Protein AF-A0A3C1CGU2-F1 (afdb_monomer)

Sequence (68 aa):
MANIKSQIKRNRQNERRRLRNKSVRSEMRTRTKRAVAATEAGDEGAPVLLQAAIRRIDSAAAKGVIHK

pLDDT: mean 94.33, std 4.61, range [68.12, 97.81]

Radius of gyration: 17.15 Å; Cα contacts (8 Å, |Δi|>4): 36; chains: 1; bounding box: 43×18×45 Å

Foldseek 3Di:
DDPDPVVVVVVVVVVVVVVVLVVLVVVLVVLVVVLVVCVVVVHPCSVVSVVVSVVSVVVCCVVVSDPD

Nearest PDB structures (foldseek):
  7p7r-assembly1_u  TM=9.747E-01  e=2.755E-03  Enterococcus faecalis V583
  8uu6-assembly1_t  TM=9.567E-01  e=5.813E-03  Listeria innocua
  6w6p-assembly1_t  TM=9.471E-01  e=4.140E-03  Enterococcus faecalis OG1RF
  3ok8-assembly1_B  TM=9.456E-01  e=9.485E+00  Mus musculus

Structure (mmCIF, N/CA/C/O backbone):
data_AF-A0A3C1CGU2-F1
#
_entry.id   AF-A0A3C1CGU2-F1
#
loop_
_atom_site.group_PDB
_atom_site.id
_atom_site.type_symbol
_atom_site.label_atom_id
_atom_site.label_alt_id
_atom_site.label_comp_id
_atom_site.label_asym_id
_atom_site.label_entity_id
_atom_site.label_seq_id
_atom_site.pdbx_PDB_ins_code
_atom_site.Cartn_x
_atom_site.Cartn_y
_atom_site.Cartn_z
_atom_site.occupancy
_atom_site.B_iso_or_equiv
_atom_site.auth_seq_id
_atom_site.auth_comp_id
_atom_site.auth_asym_id
_atom_site.auth_atom_id
_atom_site.pdbx_PDB_model_num
ATOM 1 N N . MET A 1 1 ? 25.818 5.104 -12.821 1.00 68.12 1 MET A N 1
ATOM 2 C CA . MET A 1 1 ? 25.193 5.346 -14.142 1.00 68.12 1 MET A CA 1
ATOM 3 C C . MET A 1 1 ? 24.952 3.991 -14.796 1.00 68.12 1 MET A C 1
ATOM 5 O O . MET A 1 1 ? 25.810 3.129 -14.667 1.00 68.12 1 MET A O 1
ATOM 9 N N . ALA A 1 2 ? 23.780 3.740 -15.384 1.00 78.88 2 ALA A N 1
ATOM 10 C CA . ALA A 1 2 ? 23.540 2.484 -16.097 1.00 78.88 2 ALA A CA 1
ATOM 11 C C . ALA A 1 2 ? 23.939 2.673 -17.561 1.00 78.88 2 ALA A C 1
ATOM 13 O O . ALA A 1 2 ? 23.308 3.466 -18.248 1.00 78.88 2 ALA A O 1
ATOM 14 N N . ASN A 1 3 ? 24.960 1.957 -18.027 1.00 90.31 3 ASN A N 1
ATOM 15 C CA . ASN A 1 3 ? 25.498 2.153 -19.381 1.00 90.31 3 ASN A CA 1
ATOM 16 C C . ASN A 1 3 ? 24.811 1.244 -20.420 1.00 90.31 3 ASN A C 1
ATOM 18 O O . ASN A 1 3 ? 24.840 1.509 -21.617 1.00 90.31 3 ASN A O 1
ATOM 22 N N . ILE A 1 4 ? 24.124 0.194 -19.962 1.00 95.50 4 ILE A N 1
ATOM 23 C CA . ILE A 1 4 ? 23.384 -0.744 -20.812 1.00 95.50 4 ILE A CA 1
ATOM 24 C C . ILE A 1 4 ? 21.948 -0.233 -21.009 1.00 95.50 4 ILE A C 1
ATOM 26 O O . ILE A 1 4 ? 21.241 0.048 -20.036 1.00 95.50 4 ILE A O 1
ATOM 30 N N . LYS A 1 5 ? 21.470 -0.167 -22.263 1.00 95.00 5 LYS A N 1
ATOM 31 C CA . LYS A 1 5 ? 20.118 0.330 -22.614 1.00 95.00 5 LYS A CA 1
ATOM 32 C C . LYS A 1 5 ? 18.996 -0.373 -21.834 1.00 95.00 5 LYS A C 1
ATOM 34 O O . LYS A 1 5 ? 18.053 0.275 -21.369 1.00 95.00 5 LYS A O 1
ATOM 39 N N . SER A 1 6 ? 19.100 -1.691 -21.656 1.00 96.44 6 SER A N 1
ATOM 40 C CA . SER A 1 6 ? 18.141 -2.485 -20.876 1.00 96.44 6 SER A CA 1
ATOM 41 C C . SER A 1 6 ? 18.115 -2.063 -19.404 1.00 96.44 6 SER A C 1
ATOM 43 O O . SER A 1 6 ? 17.037 -1.922 -18.824 1.00 96.44 6 SER A O 1
ATOM 45 N N . GLN A 1 7 ? 19.275 -1.761 -18.822 1.00 96.25 7 GLN A N 1
ATOM 46 C CA . GLN A 1 7 ? 19.397 -1.329 -17.435 1.00 96.25 7 GLN A CA 1
ATOM 47 C C . GLN A 1 7 ? 18.839 0.084 -17.222 1.00 96.25 7 GLN A C 1
ATOM 49 O O . GLN A 1 7 ? 18.113 0.316 -16.257 1.00 96.25 7 GLN A O 1
ATOM 54 N N . ILE A 1 8 ? 19.057 1.011 -18.164 1.00 95.69 8 ILE A N 1
ATOM 55 C CA . ILE A 1 8 ? 18.416 2.341 -18.143 1.00 95.69 8 ILE A CA 1
ATOM 56 C C . ILE A 1 8 ? 16.884 2.199 -18.150 1.00 95.69 8 ILE A C 1
ATOM 58 O O . ILE 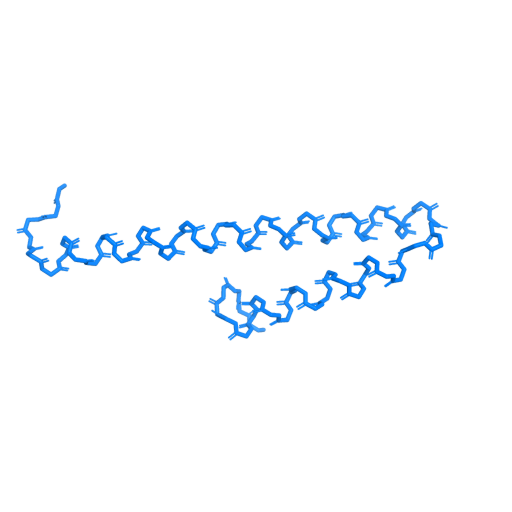A 1 8 ? 16.172 2.891 -17.416 1.00 95.69 8 ILE A O 1
ATOM 62 N N . LYS A 1 9 ? 16.341 1.274 -18.955 1.00 96.19 9 LYS A N 1
ATOM 63 C CA . LYS A 1 9 ? 14.901 0.963 -18.961 1.00 96.19 9 LYS A CA 1
ATOM 64 C C . LYS A 1 9 ? 14.439 0.388 -17.617 1.00 96.19 9 LYS A C 1
ATOM 66 O O . LYS A 1 9 ? 13.416 0.841 -17.103 1.00 96.19 9 LYS A O 1
ATOM 71 N N . ARG A 1 10 ? 15.181 -0.556 -17.030 1.00 96.88 10 ARG A N 1
ATOM 72 C CA . ARG A 1 10 ? 14.863 -1.133 -15.713 1.00 96.88 10 ARG A CA 1
ATOM 73 C C . ARG A 1 10 ? 14.866 -0.080 -14.609 1.00 96.88 10 ARG A 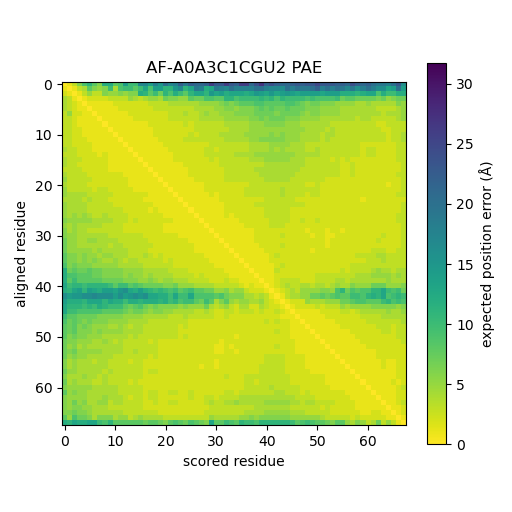C 1
ATOM 75 O O . ARG A 1 10 ? 13.898 -0.025 -13.859 1.00 96.88 10 ARG A O 1
ATOM 82 N N . ASN A 1 11 ? 15.852 0.814 -14.571 1.00 96.69 11 ASN A N 1
ATOM 83 C CA . ASN A 1 11 ? 15.905 1.903 -13.590 1.00 96.69 11 ASN A CA 1
ATOM 84 C C . ASN A 1 11 ? 14.650 2.789 -13.652 1.00 96.69 11 ASN A C 1
ATOM 86 O O . ASN A 1 11 ? 14.018 3.032 -12.625 1.00 96.69 11 ASN A O 1
ATOM 90 N N . ARG A 1 12 ? 14.216 3.186 -14.858 1.00 95.88 12 ARG A N 1
ATOM 91 C CA . ARG A 1 12 ? 12.975 3.965 -15.047 1.00 95.88 12 ARG A CA 1
ATOM 92 C C . ARG A 1 12 ? 11.727 3.219 -14.563 1.00 95.88 12 ARG A C 1
ATOM 94 O O . ARG A 1 12 ? 10.843 3.816 -13.953 1.00 95.88 12 ARG A O 1
ATOM 101 N N . GLN A 1 13 ? 11.633 1.918 -14.835 1.00 97.44 13 GLN A N 1
ATOM 102 C CA . GLN A 1 13 ? 10.506 1.091 -14.386 1.00 97.44 13 GLN A CA 1
ATOM 103 C C . GLN A 1 13 ? 10.497 0.910 -12.865 1.00 97.44 13 GLN A C 1
ATOM 105 O O . GLN A 1 13 ? 9.439 1.003 -12.239 1.00 97.44 13 GLN A O 1
ATOM 110 N N . ASN A 1 14 ? 11.667 0.669 -12.277 1.00 97.25 14 ASN A N 1
ATOM 111 C CA . ASN A 1 14 ? 11.835 0.478 -10.844 1.00 97.25 14 ASN A CA 1
ATOM 112 C C . ASN A 1 14 ? 11.453 1.738 -10.077 1.00 97.25 14 ASN A C 1
ATOM 114 O O . ASN A 1 14 ? 10.733 1.633 -9.090 1.00 97.25 14 ASN A O 1
ATOM 118 N N . GLU A 1 15 ? 11.834 2.917 -10.569 1.00 97.25 15 GLU A N 1
ATOM 119 C CA . GLU A 1 15 ? 11.478 4.182 -9.927 1.00 97.25 15 GLU A CA 1
ATOM 120 C C . GLU A 1 15 ? 9.960 4.394 -9.874 1.00 97.25 15 GLU A C 1
ATOM 122 O O . GLU A 1 15 ? 9.393 4.657 -8.813 1.00 97.25 15 GLU A O 1
ATOM 127 N N . ARG A 1 16 ? 9.266 4.160 -10.994 1.00 96.81 16 ARG A N 1
ATOM 128 C CA . ARG A 1 16 ? 7.796 4.239 -11.048 1.00 96.81 16 ARG A CA 1
ATOM 129 C C . ARG A 1 16 ? 7.136 3.277 -10.058 1.00 96.81 16 ARG A C 1
ATOM 131 O O . ARG A 1 16 ? 6.210 3.653 -9.339 1.00 96.81 16 ARG A O 1
ATOM 138 N N . ARG A 1 17 ? 7.625 2.033 -9.990 1.00 96.81 17 ARG A N 1
ATOM 139 C CA . ARG A 1 17 ? 7.133 1.023 -9.038 1.00 96.81 17 ARG A CA 1
ATOM 140 C C . ARG A 1 17 ? 7.426 1.421 -7.590 1.00 96.81 17 ARG A C 1
ATOM 142 O O . ARG A 1 17 ? 6.554 1.265 -6.739 1.00 96.81 17 ARG A O 1
ATOM 149 N N . ARG A 1 18 ? 8.615 1.968 -7.317 1.00 97.38 18 ARG A N 1
ATOM 150 C CA . ARG A 1 18 ? 9.045 2.435 -5.994 1.00 97.38 18 ARG A CA 1
ATOM 151 C C . ARG A 1 18 ? 8.116 3.522 -5.472 1.00 97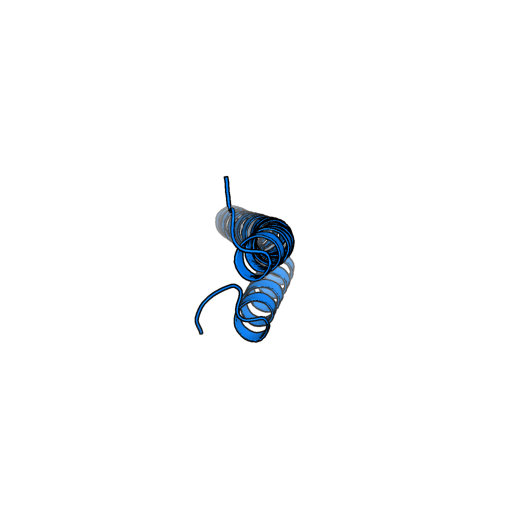.38 18 ARG A C 1
ATOM 153 O O . ARG A 1 18 ? 7.608 3.381 -4.365 1.00 97.38 18 ARG A O 1
ATOM 160 N N . LEU A 1 19 ? 7.852 4.558 -6.269 1.00 97.06 19 LEU A N 1
ATOM 161 C CA . LEU A 1 19 ? 6.977 5.670 -5.881 1.00 97.06 19 LEU A CA 1
ATOM 162 C C . LEU A 1 19 ? 5.546 5.195 -5.598 1.00 97.06 19 LEU A C 1
ATOM 164 O O . LEU A 1 19 ? 4.993 5.505 -4.540 1.00 97.06 19 LEU A O 1
ATOM 168 N N . ARG A 1 20 ? 4.984 4.357 -6.481 1.00 95.44 20 ARG A N 1
ATOM 169 C CA . ARG A 1 20 ? 3.659 3.750 -6.279 1.00 95.44 20 ARG A CA 1
ATOM 170 C C . ARG A 1 20 ? 3.598 2.954 -4.974 1.00 95.44 20 ARG A C 1
ATOM 172 O O . ARG A 1 20 ? 2.693 3.142 -4.167 1.00 95.44 20 ARG A O 1
ATOM 179 N N . ASN A 1 21 ? 4.567 2.069 -4.752 1.00 96.88 21 ASN A N 1
ATOM 180 C CA . ASN A 1 21 ? 4.581 1.198 -3.579 1.00 96.88 21 ASN A CA 1
ATOM 181 C C . ASN A 1 21 ? 4.847 1.983 -2.285 1.00 96.88 21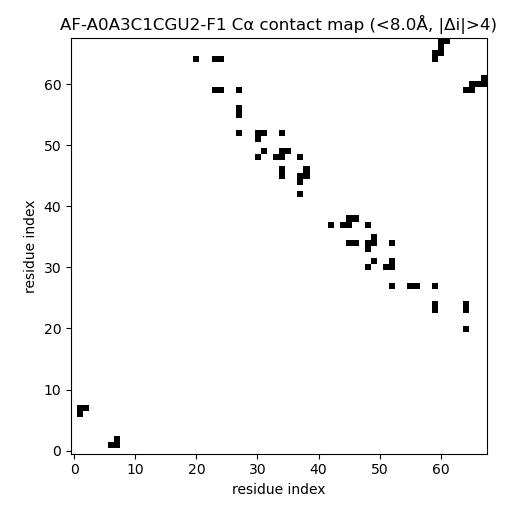 ASN A C 1
ATOM 183 O O . ASN A 1 21 ? 4.281 1.643 -1.248 1.00 96.88 21 ASN A O 1
ATOM 187 N N . LYS A 1 22 ? 5.651 3.054 -2.341 1.00 97.25 22 LYS A N 1
ATOM 188 C CA . LYS A 1 22 ? 5.884 3.966 -1.212 1.00 97.25 22 LYS A CA 1
ATOM 189 C C . LYS A 1 22 ? 4.577 4.608 -0.747 1.00 97.25 22 LYS A C 1
ATOM 191 O O . LYS A 1 22 ? 4.276 4.546 0.442 1.00 97.25 22 LYS A O 1
ATOM 196 N N . SER A 1 23 ? 3.792 5.162 -1.674 1.00 95.44 23 SER A N 1
ATOM 197 C CA . SER A 1 23 ? 2.481 5.754 -1.369 1.00 95.44 23 SER A CA 1
ATOM 198 C C . SER A 1 23 ? 1.537 4.731 -0.726 1.00 95.44 23 SER A C 1
ATOM 200 O O . SER A 1 23 ? 1.019 4.978 0.362 1.00 95.44 23 SER A O 1
ATOM 202 N N . VAL A 1 24 ? 1.413 3.538 -1.322 1.00 96.38 24 VAL A N 1
ATOM 203 C CA . VAL A 1 24 ? 0.554 2.460 -0.801 1.00 96.38 24 VAL A CA 1
ATOM 204 C C . VAL A 1 24 ? 0.951 2.047 0.620 1.00 96.38 24 VAL A C 1
ATOM 206 O O . VAL A 1 24 ? 0.085 1.937 1.485 1.00 96.38 24 VAL A O 1
ATOM 209 N N . ARG A 1 25 ? 2.249 1.832 0.883 1.00 95.81 25 ARG A N 1
ATOM 210 C CA . ARG A 1 25 ? 2.727 1.451 2.225 1.00 95.81 25 ARG A CA 1
ATOM 211 C C . ARG A 1 25 ? 2.499 2.555 3.249 1.00 95.81 25 ARG A C 1
ATOM 213 O O . ARG A 1 25 ? 2.154 2.248 4.386 1.00 95.81 25 ARG A O 1
ATOM 220 N N . SER A 1 26 ? 2.707 3.813 2.861 1.00 97.38 26 SER A N 1
ATOM 221 C CA . SER A 1 26 ? 2.492 4.955 3.751 1.00 97.38 26 SER A CA 1
ATOM 222 C C . SER A 1 26 ? 1.027 5.049 4.161 1.00 97.38 26 SER A C 1
ATOM 224 O O . SER A 1 26 ? 0.725 5.078 5.347 1.00 97.38 26 SER A O 1
ATOM 226 N N . GLU A 1 27 ? 0.118 5.024 3.186 1.00 96.06 27 GLU A N 1
ATOM 227 C CA . GLU A 1 27 ? -1.326 5.093 3.418 1.00 96.06 27 GLU A CA 1
ATOM 228 C C . GLU A 1 27 ? -1.820 3.942 4.302 1.00 96.06 27 GLU A C 1
ATOM 230 O O . GLU A 1 27 ? -2.572 4.166 5.249 1.00 96.06 27 GLU A O 1
ATOM 235 N N . MET A 1 28 ? -1.361 2.717 4.023 1.00 96.12 28 MET A N 1
ATOM 236 C CA . MET A 1 28 ? -1.675 1.533 4.823 1.00 96.12 28 MET A CA 1
ATOM 237 C C . MET A 1 28 ? -1.260 1.729 6.285 1.00 96.12 28 MET A C 1
ATOM 239 O O . MET A 1 28 ? -2.103 1.624 7.169 1.00 96.12 28 MET A O 1
ATOM 243 N N . ARG A 1 29 ? 0.005 2.097 6.540 1.00 96.31 29 ARG A N 1
ATOM 244 C CA . ARG A 1 29 ? 0.514 2.342 7.901 1.00 96.31 29 ARG A CA 1
ATOM 245 C C . ARG A 1 29 ? -0.269 3.436 8.622 1.00 96.31 29 ARG A C 1
ATOM 247 O O . ARG A 1 29 ? -0.581 3.283 9.799 1.00 96.31 29 ARG A O 1
ATOM 254 N N . THR A 1 30 ? -0.608 4.521 7.926 1.00 97.81 30 THR A N 1
ATOM 255 C CA . THR A 1 30 ? -1.402 5.613 8.501 1.00 97.81 30 THR A CA 1
ATOM 256 C C . THR A 1 30 ? -2.795 5.140 8.910 1.00 97.81 30 THR A C 1
ATOM 258 O O . THR A 1 30 ? -3.229 5.456 10.015 1.00 97.81 30 THR A O 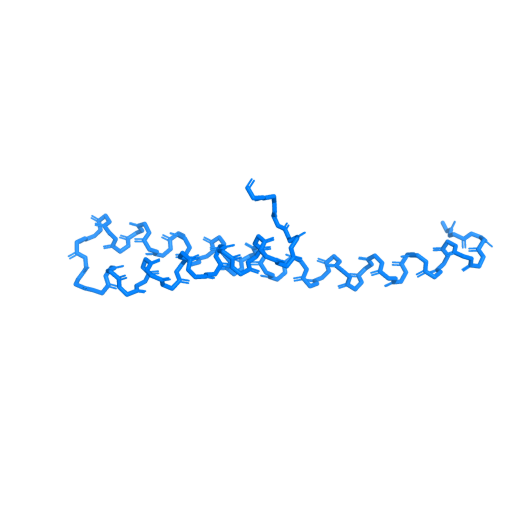1
ATOM 261 N N . ARG A 1 31 ? -3.492 4.372 8.061 1.00 95.88 31 ARG A N 1
ATOM 262 C CA . ARG A 1 31 ? -4.820 3.835 8.401 1.00 95.88 31 ARG A CA 1
ATOM 263 C C . ARG A 1 31 ? -4.765 2.853 9.563 1.00 95.88 31 ARG A C 1
ATOM 265 O O . ARG A 1 31 ? -5.582 2.973 10.465 1.00 95.88 31 ARG A O 1
ATOM 272 N N . THR A 1 32 ? -3.779 1.957 9.581 1.00 95.75 32 THR A N 1
ATOM 273 C CA . THR A 1 32 ? -3.574 1.035 10.705 1.00 95.75 32 THR A CA 1
ATOM 274 C C . THR A 1 32 ? -3.349 1.799 12.007 1.00 95.75 32 THR A C 1
ATOM 276 O O . THR A 1 32 ? -4.030 1.528 12.987 1.00 95.75 32 THR A O 1
ATOM 279 N N . LYS A 1 33 ? -2.472 2.815 12.012 1.00 96.75 33 LYS A N 1
ATOM 280 C CA . LYS A 1 33 ? -2.222 3.629 13.211 1.00 96.75 33 LYS A CA 1
ATOM 281 C C . LYS A 1 33 ? -3.488 4.338 13.705 1.00 96.75 33 LYS A C 1
ATOM 283 O O . LYS A 1 33 ? -3.728 4.373 14.903 1.00 96.75 33 LYS A O 1
ATOM 288 N N . ARG A 1 34 ? -4.293 4.894 12.792 1.00 94.75 34 ARG A N 1
ATOM 289 C CA . ARG A 1 34 ? -5.562 5.556 13.141 1.00 94.75 34 ARG A CA 1
ATOM 290 C C . ARG A 1 34 ? -6.581 4.585 13.728 1.00 94.75 34 ARG A C 1
ATOM 292 O O . ARG A 1 34 ? -7.231 4.936 14.699 1.00 94.75 34 ARG A O 1
ATOM 299 N N . ALA A 1 35 ? -6.704 3.387 13.158 1.00 94.75 35 ALA A N 1
ATOM 300 C CA . ALA A 1 35 ? -7.613 2.367 13.671 1.00 94.75 35 ALA A CA 1
ATOM 301 C C . ALA A 1 35 ? -7.214 1.909 15.082 1.00 94.75 35 ALA A C 1
ATOM 303 O O . ALA A 1 35 ? -8.074 1.825 15.951 1.00 94.75 35 ALA A O 1
ATOM 304 N N . VAL A 1 36 ? -5.917 1.680 15.325 1.00 95.06 36 VAL A N 1
ATOM 305 C CA . VAL A 1 36 ? -5.400 1.326 16.659 1.00 95.06 36 VAL A CA 1
ATOM 306 C C . VAL A 1 36 ? -5.688 2.441 17.662 1.00 95.06 36 VAL A C 1
ATOM 308 O O . VAL A 1 36 ? -6.319 2.179 18.676 1.00 95.06 36 VAL A O 1
ATOM 311 N N . ALA A 1 37 ? -5.334 3.688 17.336 1.00 95.62 37 ALA A N 1
ATOM 312 C CA . ALA A 1 37 ? -5.561 4.824 18.229 1.00 95.62 37 ALA A CA 1
ATOM 313 C C . ALA A 1 37 ? -7.051 5.039 18.560 1.00 95.62 37 ALA A C 1
ATOM 315 O O . ALA A 1 37 ? -7.387 5.265 19.715 1.00 95.62 37 ALA A O 1
ATOM 316 N N . ALA A 1 38 ? -7.945 4.925 17.572 1.00 93.50 38 ALA A N 1
ATOM 317 C CA . ALA A 1 38 ? -9.390 5.040 17.794 1.00 93.50 38 ALA A CA 1
ATOM 318 C C . ALA A 1 38 ? -9.938 3.897 18.667 1.00 93.50 38 ALA A C 1
ATOM 320 O O . ALA A 1 38 ? -10.836 4.102 19.477 1.00 93.50 38 ALA A O 1
ATOM 321 N N . THR A 1 39 ? -9.379 2.691 18.522 1.00 92.94 39 THR A N 1
ATOM 322 C CA . THR A 1 39 ? -9.758 1.533 19.346 1.00 92.94 39 THR A CA 1
ATOM 323 C C . THR A 1 39 ? -9.298 1.717 20.793 1.00 92.94 39 THR A C 1
ATOM 325 O O . THR A 1 39 ? -10.062 1.447 21.711 1.00 92.94 39 THR A O 1
ATOM 328 N N . GLU A 1 40 ? -8.076 2.214 21.003 1.00 93.44 40 GLU A N 1
ATOM 329 C CA . GLU A 1 40 ? -7.535 2.524 22.335 1.00 93.44 40 GLU A CA 1
ATOM 330 C C . GLU A 1 40 ? -8.300 3.664 23.023 1.00 93.44 40 GLU A C 1
ATOM 332 O O . GLU A 1 40 ? -8.479 3.635 24.237 1.00 93.44 40 GLU A O 1
ATOM 337 N N . ALA A 1 41 ? -8.779 4.644 22.253 1.00 93.31 41 ALA A N 1
ATOM 338 C CA . ALA A 1 41 ? -9.575 5.763 22.753 1.00 93.31 41 ALA A CA 1
ATOM 339 C C . ALA A 1 41 ? -11.044 5.403 23.052 1.00 93.31 41 ALA A C 1
ATOM 341 O O . ALA A 1 41 ? -11.740 6.192 23.685 1.00 93.31 41 ALA A O 1
ATOM 342 N N . GLY A 1 42 ? -11.523 4.232 22.615 1.00 89.12 42 GLY A N 1
ATOM 343 C CA . GLY A 1 42 ? -12.926 3.837 22.765 1.00 89.12 42 GLY A CA 1
ATOM 344 C C . GLY A 1 42 ? -13.888 4.606 21.851 1.00 89.12 42 GLY A C 1
ATOM 345 O O . GLY A 1 42 ? -15.066 4.726 22.175 1.00 89.12 42 GLY A O 1
ATOM 346 N N . ASP A 1 43 ? -13.405 5.127 20.717 1.00 90.31 43 ASP A N 1
ATOM 347 C CA . ASP A 1 43 ? -14.228 5.889 19.775 1.00 90.31 43 ASP A CA 1
ATOM 348 C C . ASP A 1 43 ? -15.290 4.996 19.107 1.00 90.31 43 ASP A C 1
ATOM 350 O O . ASP A 1 43 ? -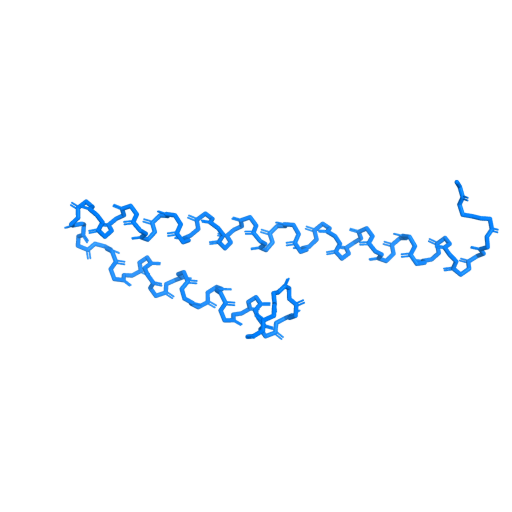14.976 3.946 18.540 1.00 90.31 43 ASP A O 1
ATOM 354 N N . GLU A 1 44 ? -16.537 5.469 19.025 1.00 87.81 44 GLU A N 1
ATOM 355 C CA . GLU A 1 44 ? -17.626 4.771 18.313 1.00 87.81 44 GLU A CA 1
ATOM 356 C C . GLU A 1 44 ? -17.320 4.551 16.817 1.00 87.81 44 GLU A C 1
ATOM 358 O O . GLU A 1 44 ? -17.825 3.620 16.188 1.00 87.81 44 GLU A O 1
ATOM 363 N N . GLY A 1 45 ? -16.449 5.385 16.237 1.00 90.88 45 GLY A N 1
ATOM 364 C CA . GLY A 1 45 ? -15.985 5.275 14.851 1.00 90.88 45 GLY A CA 1
ATOM 365 C C . GLY A 1 45 ? -14.883 4.232 14.616 1.00 90.88 45 GLY A C 1
ATOM 366 O O . GLY A 1 45 ? -14.528 3.970 13.459 1.00 90.88 45 GLY A O 1
ATOM 367 N N . ALA A 1 46 ? -14.333 3.619 15.670 1.00 90.88 46 ALA A N 1
ATOM 368 C CA . ALA A 1 46 ? -13.246 2.645 15.568 1.00 90.88 46 ALA A CA 1
ATOM 369 C C . ALA A 1 46 ? -13.552 1.456 14.627 1.00 90.88 46 ALA A C 1
ATOM 371 O O . ALA A 1 46 ? -12.684 1.125 13.809 1.00 90.88 46 ALA A O 1
ATOM 372 N N . PRO A 1 47 ? -14.764 0.857 14.615 1.00 93.69 47 PRO A N 1
ATOM 373 C CA . PRO A 1 47 ? -15.082 -0.257 13.718 1.00 93.69 47 PRO A CA 1
ATOM 374 C C . PRO A 1 47 ? -14.975 0.108 12.231 1.00 93.69 47 PRO A C 1
ATOM 376 O O . PRO A 1 47 ? -14.480 -0.680 11.422 1.00 93.69 47 PRO A O 1
ATOM 379 N N . VAL A 1 48 ? -15.386 1.324 11.857 1.00 94.75 48 VAL A N 1
ATOM 380 C CA . VAL A 1 48 ? -15.328 1.803 10.466 1.00 94.75 48 VAL A CA 1
ATOM 381 C C . VAL A 1 48 ? -13.877 2.018 10.032 1.00 94.75 48 VAL A C 1
ATOM 383 O O . VAL A 1 48 ? -13.473 1.604 8.941 1.00 94.75 48 VAL A O 1
ATOM 386 N N . LEU A 1 49 ? -13.066 2.627 10.901 1.00 93.88 49 LEU A N 1
ATOM 387 C CA . LEU A 1 49 ? -11.638 2.837 10.652 1.00 93.88 49 LEU A CA 1
ATOM 388 C C . LEU A 1 49 ? -10.881 1.511 10.539 1.00 93.88 49 LEU A C 1
ATOM 390 O O . LEU A 1 49 ? -10.021 1.369 9.663 1.00 93.88 49 LEU A O 1
ATOM 394 N N . LEU A 1 50 ? -11.234 0.533 11.373 1.00 94.56 50 LEU A N 1
ATOM 395 C CA . LEU A 1 50 ? -10.676 -0.812 11.334 1.00 94.56 50 LEU A CA 1
ATOM 396 C C . LEU A 1 50 ? -10.998 -1.514 10.010 1.00 94.56 50 LEU A C 1
ATOM 398 O O . LEU A 1 50 ? -10.080 -1.983 9.334 1.00 94.56 50 LEU A O 1
ATOM 402 N N . GLN A 1 51 ? -12.264 -1.520 9.577 1.00 95.88 51 GLN A N 1
ATOM 403 C CA . GLN A 1 51 ? -12.644 -2.107 8.286 1.00 95.88 51 GLN A CA 1
ATOM 404 C C . GLN A 1 51 ? -11.908 -1.446 7.111 1.00 95.88 51 GLN A C 1
ATOM 406 O O . GLN A 1 51 ? -11.417 -2.130 6.207 1.00 95.88 51 GLN A O 1
ATOM 411 N N . ALA A 1 52 ? -11.771 -0.117 7.129 1.00 95.12 52 ALA A N 1
ATOM 412 C CA . ALA A 1 52 ? -11.034 0.610 6.099 1.00 95.12 52 ALA A CA 1
ATOM 413 C C . ALA A 1 52 ? -9.533 0.259 6.084 1.00 95.12 52 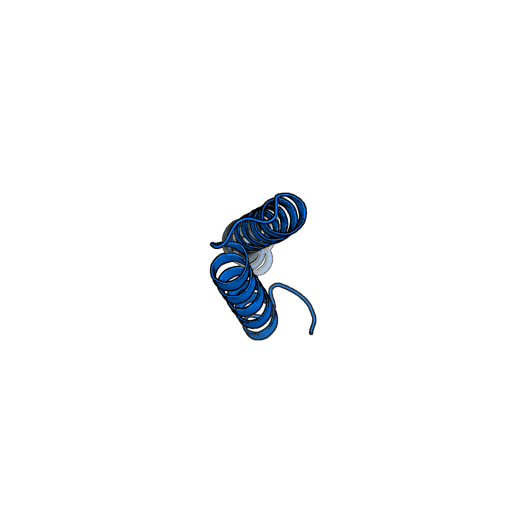ALA A C 1
ATOM 415 O O . ALA A 1 52 ? -8.920 0.196 5.009 1.00 95.12 52 ALA A O 1
ATOM 416 N N . ALA A 1 53 ? -8.932 0.028 7.255 1.00 96.12 53 ALA A N 1
ATOM 417 C CA . ALA A 1 53 ? -7.547 -0.414 7.375 1.00 96.12 53 ALA A CA 1
ATOM 418 C C . ALA A 1 53 ? -7.362 -1.841 6.831 1.00 96.12 53 ALA A C 1
ATOM 420 O O . ALA A 1 53 ? -6.491 -2.040 5.981 1.00 96.12 53 ALA A O 1
ATOM 421 N N . ILE A 1 54 ? -8.219 -2.789 7.229 1.00 95.94 54 ILE A N 1
ATOM 422 C CA . ILE A 1 54 ? -8.199 -4.187 6.760 1.00 95.94 54 ILE A CA 1
ATOM 423 C C . ILE A 1 54 ? -8.311 -4.239 5.235 1.00 95.94 54 ILE A C 1
ATOM 425 O O . ILE A 1 54 ? -7.406 -4.728 4.558 1.00 95.94 54 ILE A O 1
ATOM 429 N N . ARG A 1 55 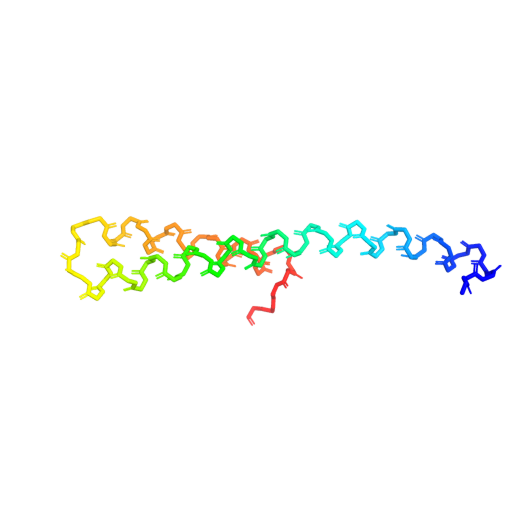? -9.334 -3.587 4.665 1.00 96.38 55 ARG A N 1
ATOM 430 C CA . ARG A 1 55 ? -9.531 -3.527 3.208 1.00 96.38 55 ARG A CA 1
ATOM 431 C C . ARG A 1 55 ? -8.296 -2.999 2.477 1.00 96.38 55 ARG A C 1
ATOM 433 O O . ARG A 1 55 ? -7.987 -3.429 1.358 1.00 96.38 55 ARG A O 1
ATOM 440 N N . ARG A 1 56 ? -7.585 -2.034 3.075 1.00 96.62 56 ARG A N 1
ATOM 441 C CA . ARG A 1 56 ? -6.379 -1.466 2.468 1.00 96.62 56 ARG A CA 1
ATOM 442 C C . ARG A 1 56 ? -5.195 -2.429 2.510 1.00 96.62 56 ARG A C 1
ATOM 444 O O . ARG A 1 56 ? -4.452 -2.456 1.524 1.00 96.62 56 ARG A O 1
ATOM 451 N N . ILE A 1 57 ? -5.039 -3.180 3.599 1.00 95.56 57 ILE A N 1
ATOM 452 C CA . ILE A 1 57 ? -4.014 -4.219 3.771 1.00 95.56 57 ILE A CA 1
ATOM 453 C C . ILE A 1 57 ? -4.228 -5.327 2.735 1.00 95.56 57 ILE A C 1
ATOM 455 O O . ILE A 1 57 ? -3.324 -5.588 1.940 1.00 95.56 57 ILE A O 1
ATOM 459 N N . ASP A 1 58 ? -5.446 -5.858 2.625 1.00 96.50 58 ASP A N 1
ATOM 460 C CA . ASP A 1 58 ? -5.772 -6.921 1.664 1.00 96.50 58 ASP A CA 1
ATOM 461 C C . ASP A 1 58 ? -5.525 -6.475 0.223 1.00 96.50 58 ASP A C 1
ATOM 463 O O . ASP A 1 58 ? -4.903 -7.171 -0.584 1.00 96.50 58 ASP A O 1
ATOM 467 N N . SER A 1 59 ? -5.928 -5.243 -0.097 1.00 95.69 59 SER A N 1
ATOM 468 C CA . SER A 1 59 ? -5.677 -4.649 -1.411 1.00 95.69 59 SER A CA 1
ATOM 469 C C . SER A 1 59 ? -4.183 -4.469 -1.701 1.00 95.69 59 SER A C 1
ATOM 471 O O . SER A 1 59 ? -3.769 -4.509 -2.862 1.00 95.69 59 SER A O 1
ATOM 473 N N . ALA A 1 60 ? -3.360 -4.207 -0.681 1.00 96.12 60 ALA A N 1
ATOM 474 C CA . ALA A 1 60 ? -1.913 -4.088 -0.835 1.00 96.12 60 ALA A CA 1
ATOM 475 C C . ALA A 1 60 ? -1.258 -5.460 -1.059 1.00 96.12 60 ALA A C 1
ATOM 477 O O . ALA A 1 60 ? -0.362 -5.558 -1.904 1.00 96.12 60 ALA A O 1
ATOM 478 N N . ALA A 1 61 ? -1.738 -6.502 -0.375 1.00 96.38 61 ALA A N 1
ATOM 479 C CA . ALA A 1 61 ? -1.293 -7.881 -0.555 1.00 96.38 61 ALA A CA 1
ATOM 480 C C . ALA A 1 61 ? -1.682 -8.424 -1.940 1.00 96.38 61 ALA A C 1
ATOM 482 O O . ALA A 1 61 ? -0.836 -8.927 -2.677 1.00 96.38 61 ALA A O 1
ATOM 483 N N . ALA A 1 62 ? -2.931 -8.212 -2.369 1.00 96.00 62 ALA A N 1
ATOM 484 C CA . ALA A 1 62 ? -3.410 -8.601 -3.697 1.00 96.00 62 ALA A CA 1
ATOM 485 C C . ALA A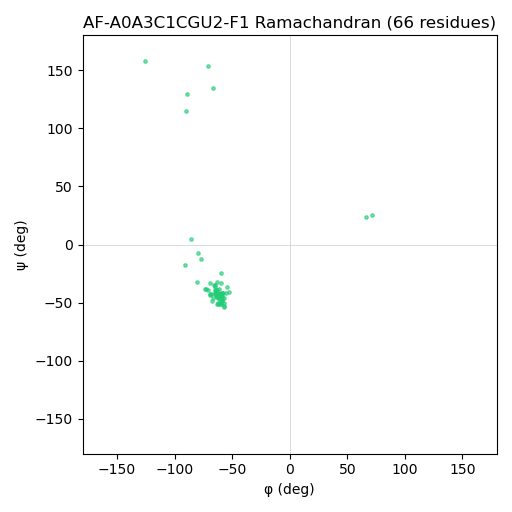 1 62 ? -2.616 -7.937 -4.839 1.00 96.00 62 ALA A C 1
ATOM 487 O O . ALA A 1 62 ? -2.395 -8.541 -5.885 1.00 96.00 62 ALA A O 1
ATOM 488 N N . LYS A 1 63 ? -2.139 -6.700 -4.633 1.00 93.50 63 LYS A N 1
ATOM 489 C CA . LYS A 1 63 ? -1.308 -5.959 -5.602 1.00 93.50 63 LYS A CA 1
ATOM 490 C C . LYS A 1 63 ? 0.195 -6.269 -5.493 1.00 93.50 63 LYS A C 1
ATOM 492 O O . LYS A 1 63 ? 0.986 -5.614 -6.179 1.00 93.50 63 LYS A O 1
ATOM 497 N N . GLY A 1 64 ? 0.594 -7.210 -4.632 1.00 95.12 64 GLY A N 1
ATOM 498 C CA . GLY A 1 64 ? 1.986 -7.623 -4.426 1.00 95.12 64 GLY A CA 1
ATOM 499 C C . GLY A 1 64 ? 2.879 -6.536 -3.821 1.00 95.12 64 GLY A C 1
ATOM 500 O O . GLY A 1 64 ? 4.086 -6.517 -4.056 1.00 95.12 64 GLY A O 1
ATOM 501 N N . VAL A 1 65 ? 2.299 -5.567 -3.104 1.00 95.19 65 VAL A N 1
ATOM 502 C CA . VAL A 1 65 ? 3.072 -4.515 -2.418 1.00 95.19 65 VAL A CA 1
ATOM 503 C C . VAL A 1 65 ? 3.639 -5.027 -1.091 1.00 95.19 65 VAL A C 1
ATOM 505 O O . VAL A 1 65 ? 4.727 -4.595 -0.691 1.00 95.19 65 VAL A O 1
ATOM 508 N N . ILE A 1 66 ? 2.899 -5.932 -0.447 1.00 93.94 66 ILE A N 1
ATOM 509 C CA . ILE A 1 66 ? 3.283 -6.722 0.726 1.00 93.94 66 ILE A CA 1
ATOM 510 C C . ILE A 1 66 ? 3.064 -8.208 0.414 1.00 93.94 66 ILE A C 1
ATOM 512 O O . ILE A 1 66 ? 2.304 -8.535 -0.500 1.00 93.94 66 ILE A O 1
ATOM 516 N N . HIS A 1 67 ? 3.749 -9.085 1.147 1.00 94.00 67 HIS A N 1
ATOM 517 C CA . HIS A 1 67 ? 3.498 -10.524 1.086 1.00 94.00 67 HIS A CA 1
ATOM 518 C C . HIS A 1 67 ? 2.151 -10.850 1.750 1.00 94.00 67 HIS A C 1
ATOM 520 O O . HIS A 1 67 ? 1.688 -10.073 2.588 1.00 94.00 67 HIS A O 1
ATOM 526 N N . LYS A 1 68 ? 1.530 -11.956 1.334 1.00 80.38 68 LYS A N 1
ATOM 527 C CA . LYS A 1 68 ? 0.313 -12.494 1.954 1.00 80.38 68 LYS A CA 1
ATOM 528 C C . LYS A 1 68 ? 0.615 -13.213 3.260 1.00 80.38 68 LYS A C 1
ATOM 530 O O . LYS A 1 68 ? 1.661 -13.895 3.303 1.00 80.38 68 LYS A O 1
#

Solvent-accessible surface area (backbone atoms only — not comparable to full-atom values): 3745 Å² total; per-residue (Å²): 135,67,87,48,71,69,50,46,52,47,53,58,52,49,50,57,51,47,55,56,46,50,53,52,53,49,54,39,53,52,35,44,52,51,19,52,52,28,52,76,70,66,44,90,61,19,66,60,38,38,52,55,25,52,56,44,48,54,55,32,30,76,68,65,71,41,82,126

Mean predicted aligned error: 3.74 Å

Secondary structure (DSSP, 8-state):
---SHHHHHHHHHHHHHHHHHHHHHHHHHHHHHHHHHHHHHT-TTHHHHHHHHHHHHHHHHHTTSS--